Protein AF-A0A167ISY6-F1 (afdb_monomer_lite)

Foldseek 3Di:
DPDPPPPDPDDDPDPDDPPPPPPPVPPPPPPVLVVLVVCVVVVNDDLVSLVVNLVVCLVVVVLVRNLVSLVVNVVNHDPPDPVSVVSNVVSVVVVVVVVVVVVPPPVPPDDDD

Radius of gyration: 27.4 Å; chains: 1; bounding box: 51×59×91 Å

Organism: NCBI:txid1763537

pLDDT: mean 79.58, std 20.42, range [43.28, 98.38]

Structure (mmCIF, N/CA/C/O backbone):
data_AF-A0A167ISY6-F1
#
_entry.id   AF-A0A167ISY6-F1
#
loop_
_atom_site.group_PDB
_atom_site.id
_atom_site.type_symbol
_atom_site.label_atom_id
_atom_site.label_alt_id
_atom_site.label_comp_id
_a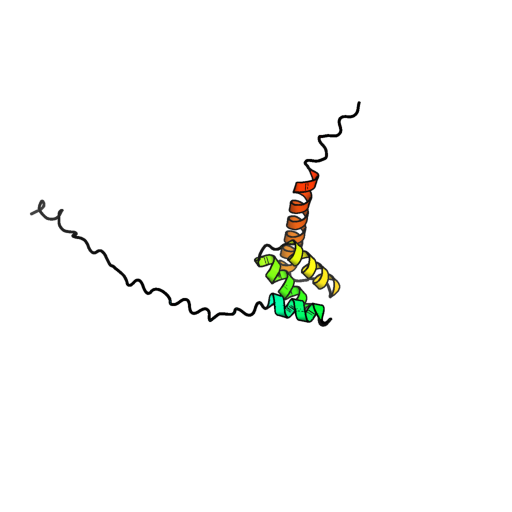tom_site.label_asym_id
_atom_site.label_entity_id
_atom_site.label_seq_id
_atom_site.pdbx_PDB_ins_code
_atom_site.Cartn_x
_atom_site.Cartn_y
_atom_site.Cartn_z
_atom_site.occupancy
_atom_site.B_iso_or_equiv
_atom_site.auth_seq_id
_atom_site.auth_comp_id
_atom_site.auth_asym_id
_atom_site.auth_atom_id
_atom_site.pdbx_PDB_model_num
ATOM 1 N N . MET A 1 1 ? 31.657 42.559 -50.446 1.00 58.59 1 MET A N 1
ATOM 2 C CA . MET A 1 1 ? 30.664 41.461 -50.397 1.00 58.59 1 MET A CA 1
ATOM 3 C C . MET A 1 1 ? 30.691 40.710 -49.051 1.00 58.59 1 MET A C 1
ATOM 5 O O . MET A 1 1 ? 30.495 39.508 -49.037 1.00 58.59 1 MET A O 1
ATOM 9 N N . LEU A 1 2 ? 30.908 41.376 -47.902 1.00 51.16 2 LEU A N 1
ATOM 10 C CA . LEU A 1 2 ? 30.881 40.684 -46.596 1.00 51.16 2 LEU A CA 1
ATOM 11 C C . LEU A 1 2 ? 30.578 41.612 -45.398 1.00 51.16 2 LEU A C 1
ATOM 13 O O . LEU A 1 2 ? 31.112 41.418 -44.318 1.00 51.16 2 LEU A O 1
ATOM 17 N N . MET A 1 3 ? 29.760 42.657 -45.580 1.00 55.81 3 MET A N 1
ATOM 18 C CA . MET A 1 3 ? 29.440 43.599 -44.483 1.00 55.81 3 MET A CA 1
ATOM 19 C C . MET A 1 3 ? 27.974 44.075 -44.473 1.00 55.81 3 MET A C 1
ATOM 21 O O . MET A 1 3 ? 27.654 45.078 -43.857 1.00 55.81 3 MET A O 1
ATOM 25 N N . PHE A 1 4 ? 27.055 43.379 -45.148 1.00 54.62 4 PHE A N 1
ATOM 26 C CA . PHE A 1 4 ? 25.630 43.768 -45.160 1.00 54.62 4 PHE A CA 1
ATOM 27 C C . PHE A 1 4 ? 24.667 42.646 -44.756 1.00 54.62 4 PHE A C 1
ATOM 29 O O . PHE A 1 4 ? 23.456 42.817 -44.821 1.00 54.62 4 PHE A O 1
ATOM 36 N N . MET A 1 5 ? 25.185 41.506 -44.296 1.00 55.12 5 MET A N 1
ATOM 37 C CA . MET A 1 5 ? 24.378 40.314 -44.013 1.00 55.12 5 MET A CA 1
ATOM 38 C C . MET A 1 5 ? 24.202 40.042 -42.510 1.00 55.12 5 MET A C 1
ATOM 40 O O . MET A 1 5 ? 24.049 38.899 -42.102 1.00 55.12 5 MET A O 1
ATOM 44 N N . LEU A 1 6 ? 24.248 41.088 -41.678 1.00 56.97 6 LEU A N 1
ATOM 45 C CA . LEU A 1 6 ? 24.154 40.976 -40.215 1.00 56.97 6 LEU A CA 1
ATOM 46 C C . LEU A 1 6 ? 22.960 41.722 -39.595 1.00 56.97 6 LEU A C 1
ATOM 48 O O . LEU A 1 6 ? 22.929 41.899 -38.383 1.00 56.97 6 LEU A O 1
ATOM 52 N N . PHE A 1 7 ? 21.958 42.142 -40.381 1.00 57.56 7 PHE A N 1
ATOM 53 C CA . PHE A 1 7 ? 20.854 42.959 -39.843 1.00 57.56 7 PHE A CA 1
ATOM 54 C C . PHE A 1 7 ? 19.430 42.577 -40.275 1.00 57.56 7 PHE A C 1
ATOM 56 O O . PHE A 1 7 ? 18.522 43.398 -40.198 1.00 57.56 7 PHE A O 1
ATOM 63 N N . ALA A 1 8 ? 19.182 41.343 -40.712 1.00 59.50 8 ALA A N 1
ATOM 64 C CA . ALA A 1 8 ? 17.833 40.956 -41.128 1.00 59.50 8 ALA A CA 1
ATOM 65 C C . ALA A 1 8 ? 17.480 39.523 -40.728 1.00 59.50 8 ALA A C 1
ATOM 67 O O . ALA A 1 8 ? 17.268 38.669 -41.577 1.00 59.50 8 ALA A O 1
ATOM 68 N N . PHE A 1 9 ? 17.367 39.271 -39.425 1.00 58.25 9 PHE A N 1
ATOM 69 C CA . PHE A 1 9 ? 16.409 38.272 -38.943 1.00 58.25 9 PHE A CA 1
ATOM 70 C C . PHE A 1 9 ? 15.392 38.968 -38.047 1.00 58.25 9 PHE A C 1
ATOM 72 O O . PHE A 1 9 ? 15.389 38.914 -36.821 1.00 58.25 9 PHE A O 1
ATOM 79 N N . PHE A 1 10 ? 14.579 39.730 -38.768 1.00 59.50 10 PHE A N 1
ATOM 80 C CA . PHE A 1 10 ? 13.330 40.329 -38.364 1.00 59.50 10 PHE A CA 1
ATOM 81 C C . PHE A 1 10 ? 12.392 39.242 -37.825 1.00 59.50 10 PHE A C 1
ATOM 83 O O . PHE A 1 10 ? 12.075 38.280 -38.518 1.00 59.50 10 PHE A O 1
ATOM 90 N N . SER A 1 11 ? 12.018 39.414 -36.558 1.00 61.19 11 SER A N 1
ATOM 91 C CA . SER A 1 11 ? 10.787 38.974 -35.899 1.00 61.19 11 SER A CA 1
ATOM 92 C C . SER A 1 11 ? 9.884 38.018 -36.689 1.00 61.19 11 SER A C 1
ATOM 94 O O . SER A 1 11 ? 9.154 38.428 -37.591 1.00 61.19 11 SER A O 1
ATOM 96 N N . MET A 1 12 ? 9.832 36.762 -36.244 1.00 63.41 12 MET A N 1
ATOM 97 C CA . MET A 1 12 ? 8.635 35.942 -36.396 1.00 63.41 12 MET A CA 1
ATOM 98 C C . MET A 1 12 ? 8.147 35.559 -34.999 1.00 63.41 12 MET A C 1
ATOM 100 O O . MET A 1 12 ? 8.523 34.535 -34.437 1.00 63.41 12 MET A O 1
ATOM 104 N N . ALA A 1 13 ? 7.339 36.439 -34.405 1.00 65.38 13 ALA A N 1
ATOM 105 C CA . ALA A 1 13 ? 6.535 36.096 -33.242 1.00 65.38 13 ALA A CA 1
ATOM 106 C C . ALA A 1 13 ? 5.369 35.215 -33.713 1.00 65.38 13 ALA A C 1
ATOM 108 O O . ALA A 1 13 ? 4.355 35.706 -34.208 1.00 65.38 13 ALA A O 1
ATOM 109 N N . SER A 1 14 ? 5.535 33.900 -33.596 1.00 63.16 14 SER A N 1
ATOM 110 C CA . SER A 1 14 ? 4.459 32.934 -33.804 1.00 63.16 14 SER A CA 1
ATOM 111 C C . SER A 1 14 ? 3.466 33.020 -32.643 1.00 63.16 14 SER A C 1
ATOM 113 O O . SER A 1 14 ? 3.672 32.407 -31.599 1.00 63.16 14 SER A O 1
ATOM 115 N N . PHE A 1 15 ? 2.369 33.760 -32.810 1.00 65.94 15 PHE A N 1
ATOM 116 C CA . PHE A 1 15 ? 1.186 33.578 -31.966 1.00 65.94 15 PHE A CA 1
ATOM 117 C C . PHE A 1 15 ? 0.472 32.297 -32.412 1.00 65.94 15 PHE A C 1
ATOM 119 O O . PHE A 1 15 ? -0.379 32.311 -33.300 1.00 65.94 15 PHE A O 1
ATOM 126 N N . ALA A 1 16 ? 0.849 31.165 -31.819 1.00 60.41 16 ALA A N 1
ATOM 127 C CA . ALA A 1 16 ? 0.086 29.931 -31.932 1.00 60.41 16 ALA A CA 1
ATOM 128 C C . ALA A 1 16 ? -1.116 30.013 -30.977 1.00 60.41 16 ALA A C 1
ATOM 130 O O . ALA A 1 16 ? -0.953 30.013 -29.762 1.00 60.41 16 ALA A O 1
ATOM 131 N N . GLN A 1 17 ? -2.298 30.174 -31.575 1.00 62.31 17 GLN A N 1
ATOM 132 C CA . GLN A 1 17 ? -3.653 29.961 -31.051 1.00 62.31 17 GLN A CA 1
ATOM 133 C C . GLN A 1 17 ? -3.754 29.666 -29.541 1.00 62.31 17 GLN A C 1
ATOM 135 O O . GLN A 1 17 ? -3.526 28.541 -29.099 1.00 62.31 17 GLN A O 1
ATOM 140 N N . THR A 1 18 ? -4.226 30.635 -28.750 1.00 57.53 18 THR A N 1
ATOM 141 C CA . THR A 1 18 ? -4.813 30.329 -27.440 1.00 57.53 18 THR A CA 1
ATOM 142 C C . THR A 1 18 ? -6.179 29.693 -27.675 1.00 57.53 18 THR A C 1
ATOM 144 O O . THR A 1 18 ? -7.211 30.360 -27.610 1.00 57.53 18 THR A O 1
ATOM 147 N N . ALA A 1 19 ? -6.199 28.398 -27.983 1.00 59.19 19 ALA A N 1
ATOM 148 C CA . ALA A 1 19 ? -7.376 27.601 -27.700 1.00 59.19 19 ALA A CA 1
ATOM 149 C C . ALA A 1 19 ? -7.536 27.642 -26.179 1.00 59.19 19 ALA A C 1
ATOM 151 O O . ALA A 1 19 ? -6.780 26.995 -25.461 1.00 59.19 19 ALA A O 1
ATOM 152 N N . THR A 1 20 ? -8.450 28.465 -25.664 1.00 57.84 20 THR A N 1
ATOM 153 C CA . THR A 1 20 ? -8.980 28.241 -24.321 1.00 57.84 20 THR A CA 1
ATOM 154 C C . THR A 1 20 ? -9.593 26.851 -24.373 1.00 57.84 20 THR A C 1
ATOM 156 O O . THR A 1 20 ? -10.582 26.694 -25.096 1.00 57.84 20 THR A O 1
ATOM 159 N N . PRO A 1 21 ? -9.030 25.827 -23.705 1.00 56.62 21 PRO A N 1
ATOM 160 C CA . PRO A 1 21 ? -9.780 24.601 -23.565 1.00 56.62 21 PRO A CA 1
ATOM 161 C C . PRO A 1 21 ? -11.040 25.007 -22.804 1.00 56.62 21 PRO A C 1
ATOM 163 O O . PRO A 1 21 ? -10.955 25.473 -21.662 1.00 56.62 21 PRO A O 1
ATOM 166 N N . GLU A 1 22 ? -12.205 24.913 -23.452 1.00 55.31 22 GLU A N 1
ATOM 167 C CA . GLU A 1 22 ? -13.441 24.774 -22.698 1.00 55.31 22 GLU A CA 1
ATOM 168 C C . GLU A 1 22 ? -13.145 23.694 -21.665 1.00 55.31 22 GLU A C 1
ATOM 170 O O . GLU A 1 22 ? -12.697 22.599 -22.012 1.00 55.31 22 GLU A O 1
ATOM 175 N N . LYS A 1 23 ? -13.288 24.040 -20.385 1.00 54.31 23 LYS A N 1
ATOM 176 C CA . LYS A 1 23 ? -13.207 23.070 -19.303 1.00 54.31 23 LYS A CA 1
ATOM 177 C C . LYS A 1 23 ? -14.413 22.154 -19.466 1.00 54.31 23 LYS A C 1
ATOM 179 O O . LYS A 1 23 ? -15.440 22.348 -18.826 1.00 54.31 23 LYS A O 1
ATOM 184 N N . THR A 1 24 ? -14.316 21.196 -20.378 1.00 47.50 24 THR A N 1
ATOM 185 C CA . THR A 1 24 ? -15.219 20.064 -20.444 1.00 47.50 24 THR A CA 1
ATOM 186 C C . THR A 1 24 ? -14.920 19.254 -19.196 1.00 47.50 24 THR A C 1
ATOM 188 O O . THR A 1 24 ? -13.982 18.461 -19.151 1.00 47.50 24 THR A O 1
ATOM 191 N N . ASP A 1 25 ? -15.685 19.533 -18.147 1.00 55.22 25 ASP A N 1
ATOM 192 C CA . ASP A 1 25 ? -15.687 18.842 -16.858 1.00 55.22 25 ASP A CA 1
ATOM 193 C C . ASP A 1 25 ? -16.316 17.439 -17.028 1.00 55.22 25 ASP A C 1
ATOM 195 O O . ASP A 1 25 ? -17.300 17.068 -16.390 1.00 55.22 25 ASP A O 1
ATOM 199 N N . THR A 1 26 ? -15.831 16.688 -18.024 1.00 49.31 26 THR A N 1
ATOM 200 C CA . THR A 1 26 ? -16.463 15.467 -18.548 1.00 49.31 26 THR A CA 1
ATOM 201 C C . THR A 1 26 ? -15.692 14.195 -18.232 1.00 49.31 26 THR A C 1
ATOM 203 O O . THR A 1 26 ? -16.155 13.109 -18.567 1.00 49.31 26 THR A O 1
ATOM 206 N N . THR A 1 27 ? -14.578 14.275 -17.512 1.00 47.59 27 THR A N 1
ATOM 207 C CA . THR A 1 27 ? -14.022 13.118 -16.809 1.00 47.59 27 THR A CA 1
ATOM 208 C C . THR A 1 27 ? -14.414 13.229 -15.347 1.00 47.59 27 THR A C 1
ATOM 210 O O . THR A 1 27 ? -13.618 13.603 -14.489 1.00 47.59 27 THR A O 1
ATOM 213 N N . LYS A 1 28 ? -15.661 12.857 -15.029 1.00 47.50 28 LYS A N 1
ATOM 214 C CA . LYS A 1 28 ? -15.909 12.243 -13.721 1.00 47.50 28 LYS A CA 1
ATOM 215 C C . LYS A 1 28 ? -15.113 10.944 -13.720 1.00 47.50 28 LYS A C 1
ATOM 217 O O . LYS A 1 28 ? -15.660 9.890 -14.031 1.00 47.50 28 LYS A O 1
ATOM 222 N N . ASP A 1 29 ? -13.815 11.044 -13.450 1.00 52.09 29 ASP A N 1
ATOM 223 C CA . ASP A 1 29 ? -12.970 9.892 -13.207 1.00 52.09 29 ASP A CA 1
ATOM 224 C C . ASP A 1 29 ? -13.645 9.133 -12.076 1.00 52.09 29 ASP A C 1
ATOM 226 O O . ASP A 1 29 ? -13.743 9.612 -10.940 1.00 52.09 29 ASP A O 1
ATOM 230 N N . ILE A 1 30 ? -14.232 7.988 -12.419 1.00 59.81 30 ILE A N 1
ATOM 231 C CA . ILE A 1 30 ? -14.791 7.093 -11.423 1.00 59.81 30 ILE A CA 1
ATOM 232 C C . ILE A 1 30 ? -13.604 6.724 -10.551 1.00 59.81 30 ILE A C 1
ATOM 234 O O . ILE A 1 30 ? -12.692 6.024 -10.992 1.00 59.81 30 ILE A O 1
ATOM 238 N N . ASP A 1 31 ? -13.595 7.242 -9.325 1.00 84.00 31 ASP A N 1
ATOM 239 C CA . ASP A 1 31 ? -12.560 6.921 -8.362 1.00 84.00 31 ASP A CA 1
ATOM 240 C C . ASP A 1 31 ? -12.757 5.457 -7.969 1.00 84.00 31 ASP A C 1
ATOM 242 O O . ASP A 1 31 ? -13.512 5.121 -7.056 1.00 84.00 31 ASP A O 1
ATOM 246 N N . VAL A 1 32 ? -12.113 4.569 -8.724 1.00 85.00 32 VAL A N 1
ATOM 247 C CA . VAL A 1 32 ? -12.139 3.117 -8.525 1.00 85.00 32 VAL A CA 1
ATOM 248 C C . VAL A 1 32 ? -11.748 2.740 -7.098 1.00 85.00 32 VAL A C 1
ATOM 250 O O . VAL A 1 32 ? -12.183 1.702 -6.609 1.00 85.00 32 VAL A O 1
ATOM 253 N N . VAL A 1 33 ? -10.995 3.602 -6.402 1.00 91.06 33 VAL A N 1
ATOM 254 C CA . VAL A 1 33 ? -10.716 3.449 -4.972 1.00 91.06 33 VAL A CA 1
ATOM 255 C C . VAL A 1 33 ? -12.013 3.498 -4.174 1.00 91.06 33 VAL A C 1
ATOM 257 O O . VAL A 1 33 ? -12.279 2.562 -3.432 1.00 91.06 33 VAL A O 1
ATOM 260 N N . LYS A 1 34 ? -12.868 4.505 -4.384 1.00 93.44 34 LYS A N 1
ATOM 261 C CA . LYS A 1 34 ? -14.147 4.640 -3.664 1.00 93.44 34 LYS A CA 1
ATOM 262 C C . LYS A 1 34 ? -15.078 3.462 -3.913 1.00 93.44 34 LYS A C 1
ATOM 264 O O . LYS A 1 34 ? -15.720 2.983 -2.983 1.00 93.44 34 LYS A O 1
ATOM 269 N N . VAL A 1 35 ? -15.140 2.980 -5.156 1.00 94.19 35 VAL A N 1
ATOM 270 C CA . VAL A 1 35 ? -15.947 1.798 -5.496 1.00 94.19 35 VAL A CA 1
ATOM 271 C C . VAL A 1 35 ? -15.441 0.583 -4.722 1.00 94.19 35 VAL A C 1
ATOM 273 O O . VAL A 1 35 ? -16.218 -0.097 -4.061 1.00 94.19 35 VAL A O 1
ATOM 276 N N . TYR A 1 36 ? -14.135 0.332 -4.738 1.00 96.12 36 TYR A N 1
ATOM 277 C CA . TYR A 1 36 ? -13.550 -0.795 -4.019 1.00 96.12 36 TYR A CA 1
ATOM 278 C C . TYR A 1 36 ? -13.652 -0.676 -2.498 1.00 96.12 36 TYR A C 1
ATOM 280 O O . TYR A 1 36 ? -13.887 -1.681 -1.832 1.00 96.12 36 TYR A O 1
ATOM 288 N N . GLU A 1 37 ? -13.545 0.524 -1.936 1.00 96.00 37 GLU A N 1
ATOM 289 C CA . GLU A 1 37 ? -13.796 0.744 -0.511 1.00 96.00 37 GLU A CA 1
ATOM 290 C C . GLU A 1 37 ? -15.236 0.422 -0.127 1.00 96.00 37 GLU A C 1
ATOM 292 O O . GLU A 1 37 ? -15.464 -0.209 0.906 1.00 96.00 37 GLU A O 1
ATOM 297 N N . GLN A 1 38 ? -16.197 0.810 -0.967 1.00 96.56 38 GLN A N 1
ATOM 298 C CA . GLN A 1 38 ? -17.601 0.487 -0.757 1.00 96.56 38 GLN A CA 1
ATOM 299 C C . GLN A 1 38 ? -17.836 -1.029 -0.811 1.00 96.56 38 GLN A C 1
ATOM 301 O O . GLN A 1 38 ? -18.477 -1.569 0.085 1.00 96.56 38 GLN A O 1
ATOM 306 N N . VAL A 1 39 ? -17.242 -1.734 -1.778 1.00 96.50 39 VAL A N 1
ATOM 307 C CA . VAL A 1 39 ? -17.340 -3.203 -1.882 1.00 96.50 39 VAL A CA 1
ATOM 308 C C . VAL A 1 39 ? -16.775 -3.896 -0.636 1.00 96.50 39 VAL A C 1
ATOM 310 O O . VAL A 1 39 ? -17.387 -4.825 -0.110 1.00 96.50 39 VAL A O 1
ATOM 313 N N . VAL A 1 40 ? -15.639 -3.426 -0.108 1.00 97.25 40 VAL A N 1
ATOM 314 C CA . VAL A 1 40 ? -15.096 -3.948 1.157 1.00 97.25 40 VAL A CA 1
ATOM 315 C C . VAL A 1 40 ? -16.030 -3.644 2.328 1.00 97.25 40 VAL A C 1
ATOM 317 O O . VAL A 1 40 ? -16.252 -4.510 3.172 1.00 97.25 40 VAL A O 1
ATOM 320 N N . LYS A 1 41 ? -16.589 -2.431 2.393 1.00 97.31 41 LYS A N 1
ATOM 321 C CA . LYS A 1 41 ? -17.526 -2.020 3.448 1.00 97.31 41 LYS A CA 1
ATOM 322 C C . LYS A 1 41 ? -18.801 -2.867 3.454 1.00 97.31 41 LYS A C 1
ATOM 324 O O . LYS A 1 41 ? -19.356 -3.114 4.518 1.00 97.31 41 LYS A O 1
ATOM 329 N N . GLU A 1 42 ? -19.237 -3.321 2.286 1.00 97.50 42 GLU A N 1
ATOM 330 C CA . GLU A 1 42 ? -20.367 -4.238 2.117 1.00 97.50 42 GLU A CA 1
ATOM 331 C C . GLU A 1 42 ? -20.025 -5.698 2.471 1.00 97.50 42 GLU A C 1
ATOM 333 O O . GLU A 1 42 ? -20.910 -6.548 2.470 1.00 97.50 42 GLU A O 1
ATOM 338 N N . GLY A 1 43 ? -18.767 -5.991 2.824 1.00 96.38 43 GLY A N 1
ATOM 339 C CA . GLY A 1 43 ? -18.311 -7.316 3.252 1.00 96.38 43 GLY A CA 1
ATOM 340 C C . GLY A 1 43 ? -17.754 -8.189 2.127 1.00 96.38 43 GLY A C 1
ATOM 341 O O . GLY A 1 43 ? -17.386 -9.333 2.376 1.00 96.38 43 GLY A O 1
ATOM 342 N N . TYR A 1 44 ? -17.635 -7.660 0.907 1.00 96.25 44 TYR A N 1
ATOM 343 C CA . TYR A 1 44 ? -17.180 -8.400 -0.277 1.00 96.25 44 TYR A CA 1
ATOM 344 C C . TYR A 1 44 ? -15.704 -8.133 -0.612 1.00 96.25 44 TYR A C 1
ATOM 346 O O . TYR A 1 44 ? -15.300 -8.114 -1.778 1.00 96.25 44 TYR A O 1
ATOM 354 N N . GLY A 1 45 ? -14.881 -7.886 0.408 1.00 96.50 45 GLY A N 1
ATOM 355 C CA . GLY A 1 45 ? -13.442 -7.717 0.237 1.00 96.50 45 GLY A CA 1
ATOM 356 C C . GLY A 1 45 ? -12.774 -9.007 -0.243 1.00 96.50 45 GLY A C 1
ATOM 357 O O . GLY A 1 45 ? -13.122 -10.100 0.188 1.00 96.50 45 GLY A O 1
ATOM 358 N N . THR A 1 46 ? -11.813 -8.881 -1.156 1.00 97.12 46 THR A N 1
ATOM 359 C CA . THR A 1 46 ? -11.033 -10.009 -1.689 1.00 97.12 46 THR A CA 1
ATOM 360 C C . THR A 1 46 ? -9.572 -9.606 -1.828 1.00 97.12 46 THR A C 1
ATOM 362 O O . THR A 1 46 ? -9.267 -8.417 -1.963 1.00 97.12 46 THR A O 1
ATOM 365 N N . ALA A 1 47 ? -8.663 -10.583 -1.910 1.00 97.25 47 ALA A N 1
ATOM 366 C CA . ALA A 1 47 ? -7.245 -10.334 -2.187 1.00 97.25 47 ALA A CA 1
ATOM 367 C C . ALA A 1 47 ? -7.022 -9.421 -3.414 1.00 97.25 47 ALA A C 1
ATOM 369 O O . ALA A 1 47 ? -6.180 -8.521 -3.392 1.00 97.25 47 ALA A O 1
ATOM 370 N N . PHE A 1 48 ? -7.816 -9.586 -4.479 1.00 95.88 48 PHE A N 1
ATOM 371 C CA . PHE A 1 48 ? -7.748 -8.716 -5.657 1.00 95.88 48 PHE A CA 1
ATOM 372 C C . PHE A 1 48 ? -8.075 -7.256 -5.314 1.00 95.88 48 PHE A C 1
ATOM 374 O O . PHE A 1 48 ? -7.330 -6.346 -5.690 1.00 95.88 48 PHE A O 1
ATOM 381 N N . ILE A 1 49 ? -9.162 -7.033 -4.574 1.00 97.38 49 ILE A N 1
ATOM 382 C CA . ILE A 1 49 ? -9.622 -5.697 -4.180 1.00 97.38 49 ILE A CA 1
ATOM 383 C C . ILE A 1 49 ? -8.617 -5.046 -3.225 1.00 97.38 49 ILE A C 1
ATOM 385 O O . ILE A 1 49 ? -8.207 -3.907 -3.454 1.00 97.38 49 ILE A O 1
ATOM 389 N N . TYR A 1 50 ? -8.136 -5.776 -2.216 1.00 98.00 50 TYR A N 1
ATOM 390 C CA . TYR A 1 50 ? -7.122 -5.274 -1.287 1.00 98.00 50 TYR A CA 1
ATOM 391 C C . TYR A 1 50 ? -5.821 -4.907 -2.007 1.00 98.00 50 TYR A C 1
ATOM 393 O O . TYR A 1 50 ? -5.271 -3.835 -1.760 1.00 98.00 50 TYR A O 1
ATOM 401 N N . LYS A 1 51 ? -5.371 -5.715 -2.981 1.00 97.44 51 LYS A N 1
ATOM 402 C CA . LYS A 1 51 ? -4.210 -5.385 -3.827 1.00 97.44 51 LYS A CA 1
ATOM 403 C C . LYS A 1 51 ? -4.421 -4.089 -4.616 1.00 97.44 51 LYS A C 1
ATOM 405 O O . LYS A 1 51 ? -3.479 -3.302 -4.757 1.00 97.44 51 LYS A O 1
ATOM 410 N N . LYS A 1 52 ? -5.620 -3.855 -5.162 1.00 96.81 52 LYS A N 1
ATOM 411 C CA . LYS A 1 52 ? -5.935 -2.622 -5.905 1.00 96.81 52 LYS A CA 1
ATOM 412 C C . LYS A 1 52 ? -5.949 -1.403 -4.988 1.00 96.81 52 LYS A C 1
ATOM 414 O O . LYS A 1 52 ? -5.298 -0.414 -5.315 1.00 96.81 52 LYS A O 1
ATOM 419 N N . LEU A 1 53 ? -6.611 -1.502 -3.837 1.00 97.38 53 LEU A N 1
ATOM 420 C CA . LEU A 1 53 ? -6.662 -0.436 -2.835 1.00 97.38 53 LEU A CA 1
ATOM 421 C C . LEU A 1 53 ? -5.267 -0.093 -2.301 1.00 97.38 53 LEU A C 1
ATOM 423 O O . LEU A 1 53 ? -4.878 1.073 -2.312 1.00 97.38 53 LEU A O 1
ATOM 427 N N . ALA A 1 54 ? -4.477 -1.100 -1.919 1.00 97.56 54 ALA A N 1
ATOM 428 C CA . ALA A 1 54 ? -3.125 -0.907 -1.402 1.00 97.56 54 ALA A CA 1
ATOM 429 C C . ALA A 1 54 ? -2.227 -0.157 -2.394 1.00 97.56 54 ALA A C 1
ATOM 431 O O . ALA A 1 54 ? -1.586 0.827 -2.029 1.00 97.56 54 ALA A O 1
ATOM 432 N N . ASN A 1 55 ? -2.225 -0.568 -3.667 1.00 97.12 55 ASN A N 1
ATOM 433 C CA . ASN A 1 55 ? -1.440 0.112 -4.697 1.00 97.12 55 ASN A CA 1
ATOM 434 C C . ASN A 1 55 ? -1.950 1.519 -4.996 1.00 97.12 55 ASN A C 1
ATOM 436 O O . ASN A 1 55 ? -1.139 2.426 -5.152 1.00 97.12 55 ASN A O 1
ATOM 440 N N . ALA A 1 56 ? -3.267 1.716 -5.072 1.00 95.94 56 ALA A N 1
ATOM 441 C CA . ALA A 1 56 ? -3.826 3.034 -5.340 1.00 95.94 56 ALA A CA 1
ATOM 442 C C . ALA A 1 56 ? -3.407 4.039 -4.260 1.00 95.94 56 ALA A C 1
ATOM 444 O O . ALA A 1 56 ? -2.903 5.113 -4.581 1.00 95.94 56 ALA A O 1
ATOM 445 N N . TYR A 1 57 ? -3.526 3.661 -2.986 1.00 96.31 57 TYR A N 1
ATOM 446 C CA . TYR A 1 57 ? -3.081 4.501 -1.877 1.00 96.31 57 TYR A CA 1
ATOM 447 C C . TYR A 1 57 ? -1.557 4.657 -1.815 1.00 96.31 57 TYR A C 1
ATOM 449 O O . TYR A 1 57 ? -1.074 5.746 -1.515 1.00 96.31 57 TYR A O 1
ATOM 457 N N . TYR A 1 58 ? -0.793 3.616 -2.162 1.00 97.00 58 TYR A N 1
ATOM 458 C CA . TYR A 1 58 ? 0.666 3.702 -2.261 1.00 97.00 58 TYR A CA 1
ATOM 459 C C . TYR A 1 58 ? 1.101 4.755 -3.287 1.00 97.00 58 TYR A C 1
ATOM 461 O O . TYR A 1 58 ? 1.912 5.621 -2.977 1.00 97.00 58 TYR A O 1
ATOM 469 N N . PHE A 1 59 ? 0.528 4.725 -4.494 1.00 95.88 59 PHE A N 1
ATOM 470 C CA . PHE A 1 59 ? 0.867 5.682 -5.550 1.00 95.88 59 PHE A CA 1
ATOM 471 C C . PHE A 1 59 ? 0.364 7.101 -5.263 1.00 95.88 59 PHE A C 1
ATOM 473 O O . PHE A 1 59 ? 0.969 8.062 -5.730 1.00 95.88 59 PHE A O 1
ATOM 480 N N . LYS A 1 60 ? -0.679 7.247 -4.436 1.00 94.31 60 LYS A N 1
ATOM 481 C CA . LYS A 1 60 ? -1.115 8.537 -3.875 1.00 94.31 60 LYS A CA 1
ATOM 482 C C . LYS A 1 60 ? -0.227 9.028 -2.715 1.00 94.31 60 LYS A C 1
ATOM 484 O O . LYS A 1 60 ? -0.494 10.085 -2.160 1.00 94.31 60 LYS A O 1
ATOM 489 N N . SER A 1 61 ? 0.824 8.290 -2.338 1.00 95.06 61 SER A N 1
ATOM 490 C CA . SER A 1 61 ? 1.666 8.555 -1.154 1.00 95.06 61 SER A CA 1
ATOM 491 C C . SER A 1 61 ? 0.903 8.558 0.179 1.00 95.06 61 SER A C 1
ATOM 493 O O . SER A 1 61 ? 1.396 9.027 1.205 1.00 95.06 61 SER A O 1
ATOM 495 N N . GLU A 1 62 ? -0.292 7.973 0.207 1.00 95.44 62 GLU A N 1
ATOM 496 C CA . GLU A 1 62 ? -1.108 7.816 1.407 1.00 95.44 62 GLU A CA 1
ATOM 497 C C . GLU A 1 62 ? -0.737 6.515 2.130 1.00 95.44 62 GLU A C 1
ATOM 499 O O . GLU A 1 62 ? -1.510 5.556 2.232 1.00 95.44 62 GLU A O 1
ATOM 504 N N . TYR A 1 63 ? 0.491 6.467 2.645 1.00 96.31 63 TYR A N 1
ATOM 505 C CA . TYR A 1 63 ? 1.104 5.238 3.155 1.00 96.31 63 TYR A CA 1
ATOM 506 C C . TYR A 1 63 ? 0.366 4.597 4.338 1.00 96.31 63 TYR A C 1
ATOM 508 O O . TYR A 1 63 ? 0.421 3.380 4.508 1.00 96.31 63 TYR A O 1
ATOM 516 N N . LYS A 1 64 ? -0.373 5.384 5.132 1.00 96.88 64 LYS A N 1
ATOM 517 C CA . LYS A 1 64 ? -1.218 4.863 6.220 1.00 96.88 64 LYS A CA 1
ATOM 518 C C . LYS A 1 64 ? -2.355 3.991 5.681 1.00 96.88 64 LYS A C 1
ATOM 520 O O . LYS A 1 64 ? -2.567 2.887 6.181 1.00 96.88 64 LYS A O 1
ATOM 525 N N . ASN A 1 65 ? -3.038 4.464 4.640 1.00 96.56 65 ASN A N 1
ATOM 526 C CA . ASN A 1 65 ? -4.107 3.721 3.978 1.00 96.56 65 ASN A CA 1
ATOM 527 C C . ASN A 1 65 ? -3.531 2.546 3.181 1.00 96.56 65 ASN A C 1
ATOM 529 O O . ASN A 1 65 ? -4.044 1.435 3.275 1.00 96.56 65 ASN A O 1
ATOM 533 N N . ALA A 1 66 ? -2.412 2.750 2.481 1.00 97.75 66 ALA A N 1
ATOM 534 C CA . ALA A 1 66 ? -1.726 1.677 1.766 1.00 97.75 66 ALA A CA 1
ATOM 535 C C . ALA A 1 66 ? -1.359 0.514 2.701 1.00 97.75 66 ALA A C 1
ATOM 537 O O . ALA A 1 66 ? -1.706 -0.631 2.418 1.00 97.75 66 ALA A O 1
ATOM 538 N N . LYS A 1 67 ? -0.735 0.810 3.854 1.00 98.25 67 LYS A N 1
ATOM 539 C CA . LYS A 1 67 ? -0.390 -0.180 4.886 1.00 98.25 67 LYS A CA 1
ATOM 540 C C . LYS A 1 67 ? -1.614 -0.983 5.327 1.00 98.25 67 LYS A C 1
ATOM 542 O O . LYS A 1 67 ? -1.546 -2.206 5.312 1.00 98.25 67 LYS A O 1
ATOM 547 N N . LYS A 1 68 ? -2.723 -0.313 5.666 1.00 98.19 68 LYS A N 1
ATOM 548 C CA . LYS A 1 68 ? -3.973 -0.971 6.085 1.00 98.19 68 LYS A CA 1
ATOM 549 C C . LYS A 1 68 ? -4.427 -2.019 5.063 1.00 98.19 68 LYS A C 1
ATOM 551 O O . LYS A 1 68 ? -4.792 -3.131 5.430 1.00 98.19 68 LYS A O 1
ATOM 556 N N . TRP A 1 69 ? -4.402 -1.671 3.778 1.00 98.31 69 TRP A N 1
ATOM 557 C CA . TRP A 1 69 ? -4.844 -2.579 2.720 1.00 98.31 69 TRP A CA 1
ATOM 558 C C . TRP A 1 69 ? -3.828 -3.680 2.403 1.00 98.31 69 TRP A C 1
ATOM 560 O O . TRP A 1 69 ? -4.235 -4.787 2.063 1.00 98.31 69 TRP A O 1
ATOM 570 N N . PHE A 1 70 ? -2.526 -3.426 2.560 1.00 98.31 70 PHE A N 1
ATOM 571 C CA . PHE A 1 70 ? -1.512 -4.481 2.497 1.00 98.31 70 PHE A CA 1
ATOM 572 C C . PHE A 1 70 ? -1.635 -5.480 3.654 1.00 98.31 70 PHE A C 1
ATOM 574 O O . PHE A 1 70 ? -1.462 -6.675 3.436 1.00 98.31 70 PHE A O 1
ATOM 581 N N . GLU A 1 71 ? -1.976 -5.018 4.859 1.00 98.00 71 GLU A N 1
ATOM 582 C CA . GLU A 1 71 ? -2.256 -5.891 6.005 1.00 98.00 71 GLU A CA 1
ATOM 583 C C . GLU A 1 71 ? -3.467 -6.785 5.725 1.00 98.00 71 GLU A C 1
ATOM 585 O O . GLU A 1 71 ? -3.365 -8.000 5.879 1.00 98.00 71 GLU A O 1
ATOM 590 N N . ALA A 1 72 ? -4.566 -6.215 5.218 1.00 97.69 72 ALA A N 1
ATOM 591 C CA . ALA A 1 72 ? -5.728 -6.993 4.786 1.00 97.69 72 ALA A CA 1
ATOM 592 C C . ALA A 1 72 ? -5.361 -8.013 3.692 1.00 97.69 72 ALA A C 1
ATOM 594 O O . ALA A 1 72 ? -5.710 -9.182 3.795 1.00 97.69 72 ALA A O 1
ATOM 595 N N . LEU A 1 73 ? -4.574 -7.609 2.687 1.00 97.88 73 LEU A N 1
ATOM 596 C CA . LEU A 1 73 ? -4.081 -8.522 1.654 1.00 97.88 73 LEU A CA 1
ATOM 597 C C . LEU A 1 73 ? -3.252 -9.675 2.242 1.00 97.88 73 LEU A C 1
ATOM 599 O O . LEU A 1 73 ? -3.395 -10.805 1.795 1.00 97.88 73 LEU A O 1
ATOM 603 N N . SER A 1 74 ? -2.405 -9.402 3.238 1.00 96.00 74 SER A N 1
ATOM 604 C CA . SER A 1 74 ? -1.574 -10.430 3.879 1.00 96.00 74 SER A CA 1
ATOM 605 C C . SER A 1 74 ? -2.370 -11.431 4.723 1.00 96.00 74 SER A C 1
ATOM 607 O O . SER A 1 74 ? -1.895 -12.538 4.959 1.00 96.00 74 SER A O 1
ATOM 609 N N . GLN A 1 75 ? -3.578 -11.060 5.162 1.00 96.94 75 GLN A N 1
ATOM 610 C CA . GLN A 1 75 ? -4.494 -11.963 5.866 1.00 96.94 75 GLN A CA 1
ATOM 611 C C . GLN A 1 75 ? -5.190 -12.936 4.905 1.00 96.94 75 GLN A C 1
ATOM 613 O O . GLN A 1 75 ? -5.516 -14.048 5.308 1.00 96.94 75 GLN A O 1
ATOM 618 N N . GLU A 1 76 ? -5.360 -12.557 3.634 1.00 95.50 76 GLU A N 1
ATOM 619 C CA . GLU A 1 76 ? -5.905 -13.437 2.588 1.00 95.50 76 GLU A CA 1
ATOM 620 C C . GLU A 1 76 ? -4.887 -14.478 2.088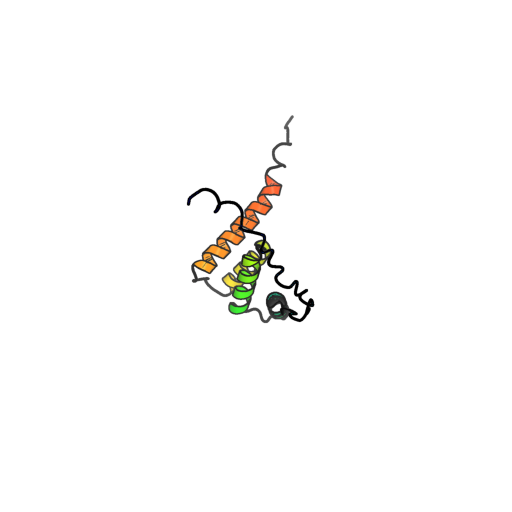 1.00 95.50 76 GLU A C 1
ATOM 622 O O . GLU A 1 76 ? -5.260 -15.466 1.457 1.00 95.50 76 GLU A O 1
ATOM 627 N N . GLY A 1 77 ? -3.592 -14.261 2.335 1.00 92.88 77 GLY A N 1
ATOM 628 C CA . GLY A 1 77 ? -2.525 -15.175 1.945 1.00 92.88 77 GLY A CA 1
ATOM 629 C C . GLY A 1 77 ? -1.160 -14.500 1.835 1.00 92.88 77 GLY A C 1
ATOM 630 O O . GLY A 1 77 ? -1.016 -13.285 1.980 1.00 92.88 77 GLY A O 1
ATOM 631 N N . GLU A 1 78 ? -0.128 -15.296 1.550 1.00 91.44 78 GLU A N 1
ATOM 632 C CA . GLU A 1 78 ? 1.218 -14.753 1.378 1.00 91.44 78 GLU A CA 1
ATOM 633 C C . GLU A 1 78 ? 1.294 -13.858 0.129 1.00 91.44 78 GLU A C 1
ATOM 635 O O . GLU A 1 78 ? 0.976 -14.262 -0.991 1.00 91.44 78 GLU A O 1
ATOM 640 N N . ILE A 1 79 ? 1.784 -12.631 0.310 1.00 93.75 79 ILE A N 1
ATOM 641 C CA . ILE A 1 79 ? 2.119 -11.732 -0.793 1.00 93.75 79 ILE A CA 1
ATOM 642 C C . ILE A 1 79 ? 3.383 -12.273 -1.456 1.00 93.75 79 ILE A C 1
ATOM 644 O O . ILE A 1 79 ? 4.452 -12.049 -0.922 1.00 93.75 79 ILE A O 1
ATOM 648 N N . THR A 1 80 ? 3.314 -12.961 -2.594 1.00 93.06 80 THR A N 1
ATOM 649 C CA . THR A 1 80 ? 4.510 -13.539 -3.255 1.00 93.06 80 THR A CA 1
ATOM 650 C C . THR A 1 80 ? 5.236 -12.569 -4.192 1.00 93.06 80 THR A C 1
ATOM 652 O O . THR A 1 80 ? 6.433 -12.707 -4.430 1.00 93.06 80 THR A O 1
ATOM 655 N N . ASP A 1 81 ? 4.519 -11.564 -4.691 1.00 95.50 81 ASP A N 1
ATOM 656 C CA . ASP A 1 81 ? 4.998 -10.539 -5.620 1.00 95.50 81 ASP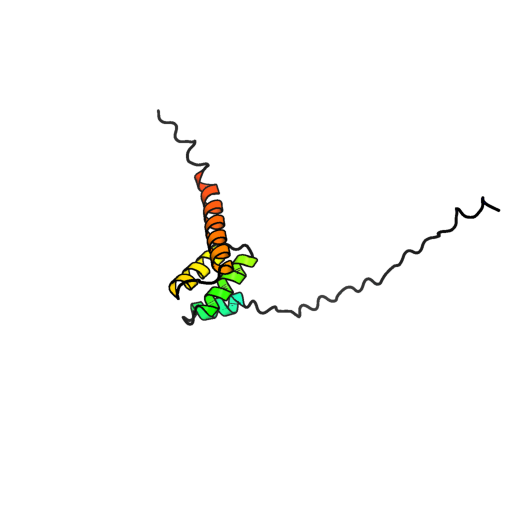 A CA 1
ATOM 657 C C . ASP A 1 81 ? 6.050 -9.618 -4.946 1.00 95.50 81 ASP A C 1
ATOM 659 O O . ASP A 1 81 ? 5.726 -8.944 -3.957 1.00 95.50 81 ASP A O 1
ATOM 663 N N . PRO A 1 82 ? 7.304 -9.571 -5.447 1.00 96.81 82 PRO A N 1
ATOM 664 C CA . PRO A 1 82 ? 8.377 -8.772 -4.851 1.00 96.81 82 PRO A CA 1
ATOM 665 C C . PRO A 1 82 ? 8.092 -7.267 -4.815 1.00 96.81 82 PRO A C 1
ATOM 667 O O . PRO A 1 82 ? 8.444 -6.608 -3.834 1.00 96.81 82 PRO 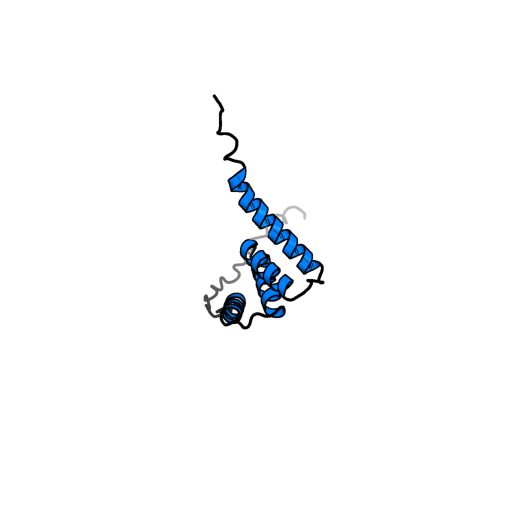A O 1
ATOM 670 N N . ASP A 1 83 ? 7.416 -6.725 -5.831 1.00 96.44 83 ASP A N 1
ATOM 671 C CA . ASP A 1 83 ? 7.072 -5.303 -5.882 1.00 96.44 83 ASP A CA 1
ATOM 672 C C . ASP A 1 83 ? 6.043 -4.971 -4.802 1.00 96.44 83 ASP A C 1
ATOM 674 O O . ASP A 1 83 ? 6.157 -3.953 -4.117 1.00 96.44 83 ASP A O 1
ATOM 678 N N . LEU A 1 84 ? 5.051 -5.843 -4.600 1.00 96.94 84 LEU A N 1
ATOM 679 C CA . LEU A 1 84 ? 4.085 -5.688 -3.509 1.00 96.94 84 LEU A CA 1
ATOM 680 C C . LEU A 1 84 ? 4.763 -5.792 -2.139 1.00 96.94 84 LEU A C 1
ATOM 682 O O . LEU A 1 84 ? 4.487 -4.954 -1.279 1.00 96.94 84 LEU A O 1
ATOM 686 N N . LYS A 1 85 ? 5.669 -6.764 -1.939 1.00 97.88 85 LYS A N 1
ATOM 687 C CA . LYS A 1 85 ? 6.457 -6.883 -0.695 1.00 97.88 85 LYS A CA 1
ATOM 688 C C . LYS A 1 85 ? 7.234 -5.592 -0.422 1.00 97.88 85 LYS A C 1
ATOM 690 O O . LYS A 1 85 ? 7.181 -5.060 0.689 1.00 97.88 85 LYS A O 1
ATOM 695 N N . PHE A 1 86 ? 7.906 -5.052 -1.439 1.00 98.06 86 PHE A N 1
ATOM 696 C CA . PHE A 1 86 ? 8.656 -3.803 -1.332 1.00 98.06 86 PHE A CA 1
ATOM 697 C C . PHE A 1 86 ? 7.753 -2.618 -0.965 1.00 98.06 86 PHE A C 1
ATOM 699 O O . PHE A 1 86 ? 8.033 -1.902 -0.004 1.00 98.06 86 PHE A O 1
ATOM 706 N N . ARG A 1 87 ? 6.637 -2.426 -1.679 1.00 98.38 87 ARG A N 1
ATOM 707 C CA . ARG A 1 87 ? 5.687 -1.325 -1.429 1.00 98.38 87 ARG A CA 1
ATOM 708 C C . ARG A 1 87 ? 5.048 -1.409 -0.047 1.00 98.38 87 ARG A C 1
ATOM 710 O O . ARG A 1 87 ? 4.839 -0.377 0.597 1.00 98.38 87 ARG A O 1
ATOM 717 N N . TYR A 1 88 ? 4.782 -2.619 0.434 1.00 98.25 88 TYR A N 1
ATOM 718 C CA . TYR A 1 88 ? 4.291 -2.830 1.788 1.00 98.25 88 TYR A CA 1
ATOM 719 C C . TYR A 1 88 ? 5.329 -2.395 2.831 1.00 98.25 88 TYR A C 1
ATOM 721 O O . TYR A 1 88 ? 5.024 -1.568 3.692 1.00 98.25 88 TYR A O 1
ATOM 729 N N . ALA A 1 89 ? 6.578 -2.853 2.698 1.00 97.75 89 ALA A N 1
ATOM 730 C CA . ALA A 1 89 ? 7.669 -2.453 3.586 1.00 97.75 89 ALA A CA 1
ATOM 731 C C . ALA A 1 89 ? 7.906 -0.930 3.579 1.00 97.75 89 ALA A C 1
ATOM 733 O O . ALA A 1 89 ? 8.061 -0.321 4.640 1.00 97.75 89 ALA A O 1
ATOM 734 N N . GLN A 1 90 ? 7.872 -0.295 2.402 1.00 97.81 90 GLN A N 1
ATOM 735 C CA . GLN A 1 90 ? 7.975 1.163 2.271 1.00 97.81 90 GLN A CA 1
ATOM 736 C C . GLN A 1 90 ? 6.828 1.883 2.984 1.00 97.81 90 GLN A C 1
ATOM 738 O O . GLN A 1 90 ? 7.060 2.854 3.701 1.00 97.81 90 GLN A O 1
ATOM 743 N N . SER A 1 91 ? 5.600 1.373 2.850 1.00 97.75 91 SER A N 1
ATOM 744 C CA . SER A 1 91 ? 4.425 1.951 3.510 1.00 97.75 91 SER A CA 1
ATOM 745 C C . SER A 1 91 ? 4.545 1.878 5.036 1.00 97.75 91 SER A C 1
ATOM 747 O O . SER A 1 91 ? 4.280 2.864 5.722 1.00 97.75 91 SER A O 1
ATOM 749 N N . ILE A 1 92 ? 5.018 0.749 5.581 1.00 96.88 92 ILE A N 1
ATOM 750 C CA . ILE A 1 92 ? 5.307 0.601 7.019 1.00 9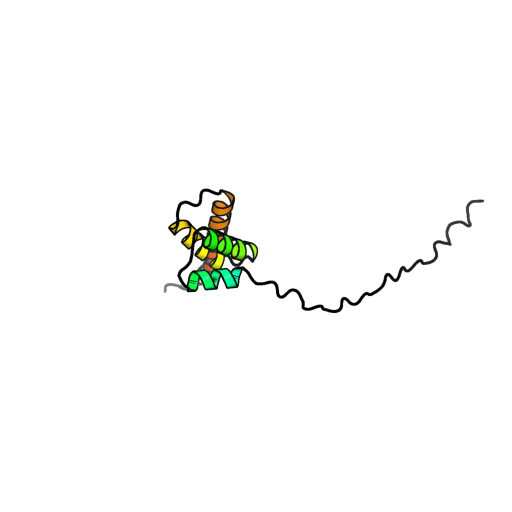6.88 92 ILE A CA 1
ATOM 751 C C . ILE A 1 92 ? 6.382 1.600 7.458 1.00 96.88 92 ILE A C 1
ATOM 753 O O . ILE A 1 92 ? 6.204 2.295 8.461 1.00 96.88 92 ILE A O 1
ATOM 757 N N . LYS A 1 93 ? 7.488 1.695 6.709 1.00 96.56 93 LYS A N 1
ATOM 758 C CA . LYS A 1 93 ? 8.592 2.613 7.015 1.00 96.56 93 LYS A CA 1
ATOM 759 C C . LYS A 1 93 ? 8.118 4.067 7.054 1.00 96.56 93 LYS A C 1
ATOM 761 O O . LYS A 1 93 ? 8.442 4.772 8.007 1.00 96.56 93 LYS A O 1
ATOM 766 N N . ALA A 1 94 ? 7.336 4.498 6.065 1.00 95.00 94 ALA A N 1
ATOM 767 C CA . ALA A 1 94 ? 6.798 5.853 5.988 1.00 95.00 94 ALA A CA 1
ATOM 768 C C . ALA A 1 94 ? 5.856 6.169 7.161 1.00 95.00 94 ALA A C 1
ATOM 770 O O . ALA A 1 94 ? 5.982 7.216 7.792 1.00 95.00 94 ALA A O 1
ATOM 771 N N . VAL A 1 95 ? 4.961 5.241 7.519 1.00 95.00 95 VAL A N 1
ATOM 772 C CA . VAL A 1 95 ? 4.072 5.405 8.683 1.00 95.00 95 VAL A CA 1
ATOM 773 C C . VAL A 1 95 ? 4.874 5.499 9.983 1.00 95.00 95 VAL A C 1
ATOM 775 O O . VAL A 1 95 ? 4.586 6.362 10.811 1.00 95.00 95 VAL A O 1
ATOM 778 N N . LYS A 1 96 ? 5.905 4.660 10.154 1.00 93.75 96 LYS A N 1
ATOM 779 C CA . LYS A 1 96 ? 6.785 4.709 11.329 1.00 93.75 96 LYS A CA 1
ATOM 780 C C . LYS A 1 96 ? 7.538 6.039 11.406 1.00 93.75 96 LYS A C 1
ATOM 782 O O . LYS A 1 96 ? 7.585 6.631 12.475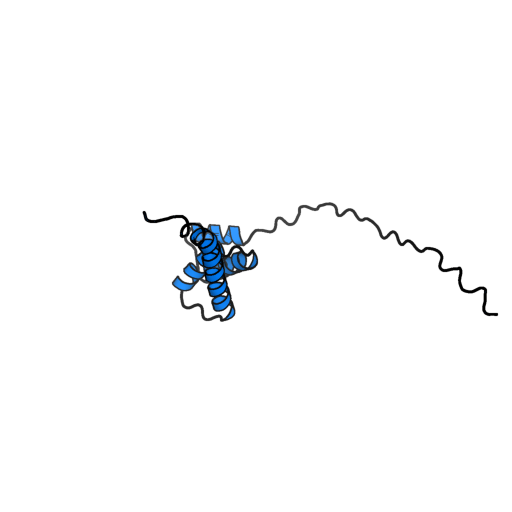 1.00 93.75 96 LYS A O 1
ATOM 787 N N . ALA A 1 97 ? 8.097 6.520 10.295 1.00 90.75 97 ALA A N 1
ATOM 788 C CA . ALA A 1 97 ? 8.799 7.804 10.237 1.00 90.75 97 ALA A CA 1
ATOM 789 C C . ALA A 1 97 ? 7.883 8.981 10.608 1.00 90.75 97 ALA A C 1
ATOM 791 O O . ALA A 1 97 ? 8.267 9.821 11.417 1.00 90.75 97 ALA A O 1
ATOM 792 N N . ASN A 1 98 ? 6.642 8.983 10.112 1.00 83.06 98 ASN A N 1
ATOM 793 C CA . ASN A 1 98 ? 5.654 10.004 10.465 1.00 83.06 98 ASN A CA 1
ATOM 794 C C . ASN A 1 98 ? 5.252 9.950 11.949 1.00 83.06 98 ASN A C 1
ATOM 796 O O . ASN A 1 98 ? 5.007 10.992 12.546 1.00 83.06 98 ASN A O 1
ATOM 800 N N . GLY A 1 99 ? 5.205 8.759 12.555 1.00 72.69 99 GLY A N 1
ATOM 801 C CA . GLY A 1 99 ? 4.987 8.602 13.997 1.00 72.69 99 GLY A CA 1
ATOM 802 C C . GLY A 1 99 ? 6.201 8.991 14.851 1.00 72.69 99 GLY A C 1
ATOM 803 O O . GLY A 1 99 ? 6.031 9.480 15.962 1.00 72.69 99 GLY A O 1
ATOM 804 N N . MET A 1 100 ? 7.423 8.825 14.333 1.00 58.12 100 MET A N 1
ATOM 805 C CA . MET A 1 100 ? 8.659 9.222 15.022 1.00 58.12 100 MET A CA 1
ATOM 806 C C . MET A 1 100 ? 8.829 10.746 15.101 1.00 58.12 100 MET A C 1
ATOM 808 O O . MET A 1 100 ? 9.401 11.216 16.076 1.00 58.12 100 MET A O 1
ATOM 812 N N . ASN A 1 101 ? 8.244 11.522 14.179 1.00 54.50 101 ASN A N 1
ATOM 813 C CA . ASN A 1 101 ? 8.212 12.992 14.268 1.00 54.50 101 ASN A CA 1
ATOM 814 C C . ASN A 1 101 ? 7.431 13.540 15.482 1.00 54.50 101 ASN A C 1
ATOM 816 O O . ASN A 1 101 ? 7.534 14.724 15.767 1.00 54.50 101 ASN A O 1
ATOM 820 N N . TYR A 1 102 ? 6.684 12.704 16.210 1.00 50.78 102 TYR A N 1
ATOM 821 C CA . TYR A 1 102 ? 6.021 13.078 17.468 1.00 50.78 102 TYR A CA 1
ATOM 822 C C . TYR A 1 102 ? 6.718 12.501 18.715 1.00 50.78 102 TYR A C 1
ATOM 824 O O . TYR A 1 102 ? 6.318 12.806 19.834 1.00 50.78 102 TYR A O 1
ATOM 832 N N . GLY A 1 103 ? 7.740 11.652 18.545 1.00 50.56 103 GLY A N 1
ATOM 833 C CA . GLY A 1 103 ? 8.398 10.916 19.634 1.00 50.56 103 GLY A CA 1
ATOM 834 C C . GLY A 1 103 ? 9.793 11.414 20.017 1.00 50.56 103 GLY A C 1
ATOM 835 O O . GLY A 1 103 ? 10.334 10.946 21.012 1.00 50.56 103 GLY A O 1
ATOM 836 N N . THR A 1 104 ? 10.386 12.340 19.258 1.00 49.88 104 THR A N 1
ATOM 837 C CA . THR A 1 104 ? 11.740 12.874 19.519 1.00 49.88 104 THR A CA 1
ATOM 838 C C . THR A 1 104 ? 11.778 14.288 20.106 1.00 49.88 104 THR A C 1
ATOM 840 O O . THR A 1 104 ? 12.866 14.766 20.399 1.00 49.88 104 THR A O 1
ATOM 843 N N . GLU A 1 105 ? 10.635 14.942 20.339 1.00 49.25 105 GLU A N 1
ATOM 844 C CA . GLU A 1 105 ? 10.581 16.243 21.045 1.00 49.25 105 GLU A CA 1
ATOM 845 C C . GLU A 1 105 ? 10.147 16.138 22.518 1.00 49.25 105 GLU A C 1
ATOM 847 O O . GLU A 1 105 ? 10.248 17.113 23.254 1.00 49.25 105 GLU A O 1
ATOM 852 N N . VAL A 1 106 ? 9.701 14.967 22.991 1.00 54.09 106 VAL A N 1
ATOM 853 C CA . VAL A 1 106 ? 9.153 14.823 24.359 1.00 54.09 106 VAL A CA 1
ATOM 854 C C . VAL A 1 106 ? 10.154 14.215 25.353 1.00 54.09 106 VAL A C 1
ATOM 856 O O . VAL A 1 106 ? 9.896 14.216 26.547 1.00 54.09 106 VAL A O 1
ATOM 859 N N . SER A 1 107 ? 11.328 13.741 24.911 1.00 51.91 107 SER A N 1
ATOM 860 C CA . SER A 1 107 ? 12.333 13.143 25.815 1.00 51.91 107 SER A CA 1
ATOM 861 C C . SER A 1 107 ? 13.452 14.100 26.255 1.00 51.91 107 SER A C 1
ATOM 863 O O . SER A 1 107 ? 14.471 13.636 26.760 1.00 51.91 107 SER A O 1
ATOM 865 N N . SER A 1 108 ? 13.314 15.411 26.033 1.00 50.72 108 SER A N 1
ATOM 866 C CA . SER A 1 108 ? 14.304 16.425 26.443 1.00 50.72 108 SER A CA 1
ATOM 867 C C . SER A 1 108 ? 13.763 17.455 27.441 1.00 50.72 108 SER A C 1
ATOM 869 O O . SER A 1 108 ? 14.387 18.496 27.620 1.00 50.72 108 SER A O 1
ATOM 871 N N . LEU A 1 109 ? 12.614 17.191 28.077 1.00 49.69 109 LEU A N 1
ATOM 872 C CA . LEU A 1 109 ? 11.997 18.092 29.066 1.00 49.69 109 LEU A CA 1
ATOM 873 C C . LEU A 1 109 ? 11.638 17.426 30.404 1.00 49.69 109 LEU A C 1
ATOM 875 O O . LEU A 1 109 ? 10.893 18.008 31.186 1.00 49.69 109 LEU A O 1
ATOM 879 N N . GLU A 1 110 ? 12.191 16.256 30.708 1.00 44.91 110 GLU A N 1
ATOM 880 C CA . GLU A 1 110 ? 12.203 15.753 32.086 1.00 44.91 110 GLU A CA 1
ATOM 881 C C . GLU A 1 110 ? 13.619 15.916 32.633 1.00 44.91 110 GLU A C 1
ATOM 883 O O . GLU A 1 110 ? 14.484 15.057 32.474 1.00 44.91 110 GLU A O 1
ATOM 888 N N . ASP A 1 111 ? 13.843 17.098 33.200 1.00 44.84 111 ASP A N 1
ATOM 889 C CA . ASP A 1 111 ? 14.911 17.389 34.149 1.00 44.84 111 ASP A CA 1
ATOM 890 C C . ASP A 1 111 ? 14.548 16.676 35.467 1.00 44.84 111 ASP A C 1
ATOM 892 O O . ASP A 1 111 ? 13.483 16.971 36.022 1.00 44.84 111 ASP A O 1
ATOM 896 N N . PRO A 1 112 ? 15.322 15.692 35.957 1.00 46.53 112 PRO A N 1
ATOM 897 C CA . PRO A 1 112 ? 15.151 15.203 37.313 1.00 46.53 112 PRO A CA 1
ATOM 898 C C . PRO A 1 112 ? 15.946 16.094 38.276 1.00 46.53 112 PRO A C 1
ATOM 900 O O . PRO A 1 112 ? 17.143 16.305 38.085 1.00 46.53 112 PRO A O 1
ATOM 903 N N . GLU A 1 113 ? 15.234 16.589 39.291 1.00 43.28 113 GLU A N 1
ATOM 904 C CA . GLU A 1 113 ? 15.753 17.262 40.494 1.00 43.28 113 GLU A CA 1
ATOM 905 C C . GLU A 1 113 ? 17.045 16.652 41.068 1.00 43.28 113 GLU A C 1
ATOM 907 O O . GLU A 1 113 ? 17.174 15.403 41.100 1.00 43.28 113 GLU A O 1
#

Secondary structure (DSSP, 8-state):
--SSSSS------------------------HHHHHHHHHHTT---HHHHHHHHHHHHHTT-HHHHHHHHHHHHHHS----HHHHHHHHHHHHHHHHHHHTTTSSSTT-----

InterPro domains:
  IPR011990 Tetratricopeptide-like helical domain superfamily [G3DSA:1.25.40.10] (24-76)

Sequence (113 aa):
MLMFMLFAFFSMASFAQTATPEKTDTTKDIDVVKVYEQVVKEGYGTAFIYKKLANAYYFKSEYKNAKKWFEALSQEGEITDPDLKFRYAQSIKAVKANGMNYGTEVSSLEDPE